Protein AF-A0A5C0SKV4-F1 (afdb_monomer_lite)

pLDDT: mean 90.92, std 9.61, range [52.03, 98.5]

Radius of gyration: 23.97 Å; chains: 1; bounding box: 51×33×73 Å

InterPro domains:
  IPR035069 Antitoxin HicB/UPF0150 [SSF143100] (53-107)

Foldseek 3Di:
DDPVVVVVVVVVVVVVVVVVVVVVVVVVVVVVDAFPFDWDWDAQDALNFHWPDIDIWTWGQDPVVCKIKIDDVQLRFIAMDNDPVRRSVRSSVVLVCLCVPQQVDDPVPDDPVSPSNNVSNVNTTDDDD

Sequence (129 aa):
MSESVQVIIHRIERIERELEELKLELIELKKIMPPTLETLELTGEFAGYKLKAPIHLTVEYNREEDTWCVENPELELYGCGETLTKALRDAEEVFKALIEEYVLEGEDNLDEDARKLREALLRHVEVSP

Organism: NCBI:txid2598455

Structure (mmCIF, N/CA/C/O backbone):
data_AF-A0A5C0SKV4-F1
#
_entry.id   AF-A0A5C0SKV4-F1
#
loop_
_atom_site.group_PDB
_atom_site.id
_atom_site.type_symbol
_atom_site.label_atom_id
_atom_site.label_alt_id
_atom_site.label_comp_id
_atom_site.label_asym_id
_atom_site.label_entity_id
_atom_site.label_seq_id
_atom_site.pdbx_PDB_ins_code
_atom_site.Cartn_x
_atom_site.Cartn_y
_atom_site.Cartn_z
_atom_site.occupancy
_atom_site.B_iso_or_equiv
_atom_site.auth_seq_id
_atom_site.auth_comp_id
_atom_site.auth_asym_id
_atom_site.auth_atom_id
_atom_site.pdbx_PDB_model_num
ATOM 1 N N . MET A 1 1 ? 37.023 -19.649 -41.999 1.00 61.91 1 MET A N 1
ATOM 2 C CA . MET A 1 1 ? 35.582 -19.459 -41.709 1.00 61.91 1 MET A CA 1
ATOM 3 C C . MET A 1 1 ? 34.879 -19.206 -43.030 1.00 61.91 1 MET A C 1
ATOM 5 O O . MET A 1 1 ? 35.486 -18.549 -43.864 1.00 61.91 1 MET A O 1
ATOM 9 N N . SER A 1 2 ? 33.683 -19.757 -43.261 1.00 81.12 2 SER A N 1
ATOM 10 C CA . SER A 1 2 ? 32.959 -19.507 -44.517 1.00 81.12 2 SER A CA 1
ATOM 11 C C . SER A 1 2 ? 32.394 -18.083 -44.549 1.00 81.12 2 SER A C 1
ATOM 13 O O . SER A 1 2 ? 32.068 -17.519 -43.503 1.00 81.12 2 SER A O 1
ATOM 15 N N . GLU A 1 3 ? 32.253 -17.512 -45.745 1.00 78.69 3 GLU A N 1
ATOM 16 C CA . GLU A 1 3 ? 31.640 -16.190 -45.953 1.00 78.69 3 GLU A CA 1
ATOM 17 C C . GLU A 1 3 ? 30.246 -16.099 -45.310 1.00 78.69 3 GLU A C 1
ATOM 19 O O . GLU A 1 3 ? 29.903 -15.094 -44.692 1.00 78.69 3 GLU A O 1
ATOM 24 N N . SER A 1 4 ? 29.469 -17.188 -45.338 1.00 81.62 4 SER A N 1
ATOM 25 C CA . SER A 1 4 ? 28.156 -17.262 -44.687 1.00 81.62 4 SER A CA 1
ATOM 26 C C . SER A 1 4 ? 28.224 -17.061 -43.169 1.00 81.62 4 SER A C 1
ATOM 28 O O . SER A 1 4 ? 27.343 -16.422 -42.600 1.00 81.62 4 SER A O 1
ATOM 30 N N . VAL A 1 5 ? 29.272 -17.565 -42.507 1.00 86.94 5 VAL A N 1
ATOM 31 C CA . VAL A 1 5 ? 29.468 -17.381 -41.059 1.00 86.94 5 VAL A CA 1
ATOM 32 C C . VAL A 1 5 ? 29.833 -15.930 -40.745 1.00 86.94 5 VAL A C 1
ATOM 34 O O . VAL A 1 5 ? 29.304 -15.368 -39.790 1.00 86.94 5 VAL A O 1
ATOM 37 N N . GLN A 1 6 ? 30.661 -15.287 -41.573 1.00 89.38 6 GLN A N 1
ATOM 38 C CA . GLN A 1 6 ? 30.997 -13.869 -41.393 1.00 89.38 6 GLN A CA 1
ATOM 39 C C . GLN A 1 6 ? 29.778 -12.957 -41.558 1.00 89.38 6 GLN A C 1
ATOM 41 O O . GLN A 1 6 ? 29.615 -12.020 -40.780 1.00 89.38 6 GLN A O 1
ATOM 46 N N . VAL A 1 7 ? 28.893 -13.241 -42.518 1.00 91.75 7 VAL A N 1
ATOM 47 C CA . VAL A 1 7 ? 27.647 -12.478 -42.702 1.00 91.75 7 VAL A CA 1
ATOM 48 C C . VAL A 1 7 ? 26.722 -12.612 -41.489 1.00 91.75 7 VAL A C 1
ATOM 50 O O . VAL A 1 7 ? 26.093 -11.634 -41.086 1.00 91.75 7 VAL A O 1
ATOM 53 N N . ILE A 1 8 ? 26.642 -13.801 -40.886 1.00 92.94 8 ILE A N 1
ATOM 54 C CA . ILE A 1 8 ? 25.837 -14.024 -39.677 1.00 92.94 8 ILE A CA 1
ATOM 55 C C . ILE A 1 8 ? 26.407 -13.233 -38.494 1.00 92.94 8 ILE A C 1
ATOM 57 O O . ILE A 1 8 ? 25.643 -12.552 -37.817 1.00 92.94 8 ILE A O 1
ATOM 61 N N . ILE A 1 9 ? 27.727 -13.261 -38.289 1.00 93.25 9 ILE A N 1
ATOM 62 C CA . ILE A 1 9 ? 28.391 -12.520 -37.203 1.00 93.25 9 ILE A CA 1
ATOM 63 C C . ILE A 1 9 ? 28.110 -11.017 -37.315 1.00 93.25 9 ILE A C 1
ATOM 65 O O . ILE A 1 9 ? 27.621 -10.423 -36.361 1.00 93.25 9 ILE A O 1
ATOM 69 N N . HIS A 1 10 ? 28.285 -10.420 -38.498 1.00 92.31 10 HIS A N 1
ATOM 70 C CA . HIS A 1 10 ? 28.001 -8.992 -38.693 1.00 92.31 10 HIS A CA 1
ATOM 71 C C . HIS A 1 10 ? 26.530 -8.634 -38.431 1.00 92.31 10 HIS A C 1
ATOM 73 O O . HIS A 1 10 ? 26.226 -7.536 -37.968 1.00 92.31 10 HIS A O 1
ATOM 79 N N . ARG A 1 11 ? 25.589 -9.544 -38.729 1.00 95.19 11 ARG A N 1
ATOM 80 C CA . ARG A 1 11 ? 24.167 -9.330 -38.415 1.00 95.19 11 ARG A CA 1
ATOM 81 C C . ARG A 1 11 ? 23.910 -9.377 -36.913 1.00 95.19 11 ARG A C 1
ATOM 83 O O . ARG A 1 11 ? 23.124 -8.563 -36.442 1.00 95.19 11 ARG A O 1
ATOM 90 N N . ILE A 1 12 ? 24.559 -10.286 -36.186 1.00 95.44 12 ILE A N 1
ATOM 91 C CA . ILE A 1 12 ? 24.456 -10.377 -34.723 1.00 95.44 12 ILE A CA 1
ATOM 92 C C . ILE A 1 12 ? 25.004 -9.100 -34.080 1.00 95.44 12 ILE A C 1
ATOM 94 O O . ILE A 1 12 ? 24.277 -8.449 -33.343 1.00 95.44 12 ILE A O 1
ATOM 98 N N . GLU A 1 13 ? 26.209 -8.668 -34.455 1.00 95.94 13 GLU A N 1
ATOM 99 C CA . GLU A 1 13 ? 26.830 -7.441 -33.924 1.00 95.94 13 GLU A CA 1
ATOM 100 C C . GLU A 1 13 ? 26.003 -6.177 -34.206 1.00 95.94 13 GLU A C 1
ATOM 102 O O . GLU A 1 13 ? 26.071 -5.186 -33.473 1.00 95.94 13 GLU A O 1
ATOM 107 N N . ARG A 1 14 ? 25.245 -6.170 -35.309 1.00 96.94 14 ARG A N 1
ATOM 108 C CA . ARG A 1 14 ? 24.312 -5.084 -35.614 1.00 96.94 14 ARG A CA 1
ATOM 109 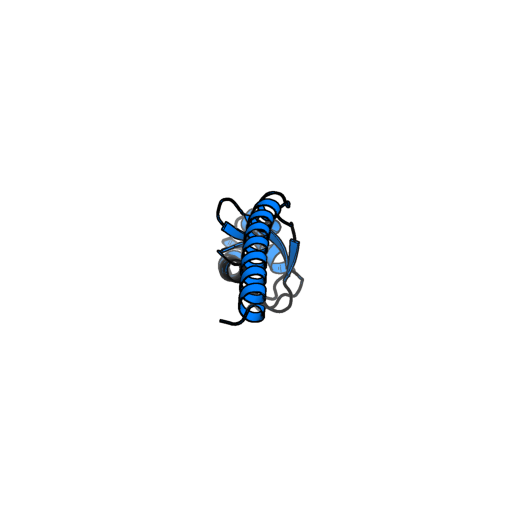C C . ARG A 1 14 ? 23.090 -5.128 -34.696 1.00 96.94 14 ARG A C 1
ATOM 111 O O . ARG A 1 14 ? 22.742 -4.100 -34.133 1.00 96.94 14 ARG A O 1
ATOM 118 N N . ILE A 1 15 ? 22.487 -6.305 -34.518 1.00 96.38 15 ILE A N 1
ATOM 119 C CA . ILE A 1 15 ? 21.332 -6.500 -33.627 1.00 96.38 15 ILE A CA 1
ATOM 120 C C . ILE A 1 15 ? 21.692 -6.146 -32.182 1.00 96.38 15 ILE A C 1
ATOM 122 O O . ILE A 1 15 ? 20.908 -5.495 -31.502 1.00 96.38 15 ILE A O 1
ATOM 126 N N . GLU A 1 16 ? 22.872 -6.544 -31.709 1.00 96.31 16 GLU A N 1
ATOM 127 C CA . GLU A 1 16 ? 23.330 -6.230 -30.351 1.00 96.31 16 GLU A CA 1
ATOM 128 C C . GLU A 1 16 ? 23.465 -4.720 -30.127 1.00 96.31 16 GLU A C 1
ATOM 130 O O . GLU A 1 16 ? 23.070 -4.221 -29.076 1.00 96.31 16 GLU A O 1
ATOM 135 N N . ARG A 1 17 ? 23.952 -3.981 -31.133 1.00 96.81 17 ARG A N 1
ATOM 136 C CA . ARG A 1 17 ? 24.006 -2.512 -31.096 1.00 96.81 17 ARG A CA 1
ATOM 137 C C . ARG A 1 17 ? 22.623 -1.877 -31.068 1.00 96.81 17 ARG A C 1
ATOM 139 O O . ARG A 1 17 ? 22.368 -1.049 -30.203 1.00 96.81 17 ARG A O 1
ATOM 146 N N . GLU A 1 18 ? 21.744 -2.290 -31.979 1.00 97.25 18 GLU A N 1
ATOM 147 C CA . GLU A 1 18 ? 20.359 -1.801 -32.040 1.00 97.25 18 GLU A CA 1
ATOM 148 C C . GLU A 1 18 ? 19.630 -2.066 -30.709 1.00 97.25 18 GLU A C 1
ATOM 150 O O . GLU A 1 18 ? 18.898 -1.215 -30.210 1.00 97.25 18 GLU A O 1
ATOM 155 N N . LEU A 1 19 ? 19.870 -3.224 -30.086 1.00 95.44 19 LEU A N 1
ATOM 156 C CA . LEU A 1 19 ? 19.294 -3.566 -28.788 1.00 95.44 19 LEU A CA 1
ATOM 157 C C . LEU A 1 19 ? 19.806 -2.652 -27.667 1.00 95.44 19 LEU A C 1
ATOM 159 O O . LEU A 1 19 ? 19.036 -2.292 -26.779 1.00 95.44 19 LEU A O 1
ATOM 163 N N . GLU A 1 20 ? 21.088 -2.297 -27.683 1.00 95.38 20 GLU A N 1
ATOM 164 C CA . GLU A 1 20 ? 21.669 -1.406 -26.679 1.00 95.38 20 GLU A CA 1
ATOM 165 C C . GLU A 1 20 ?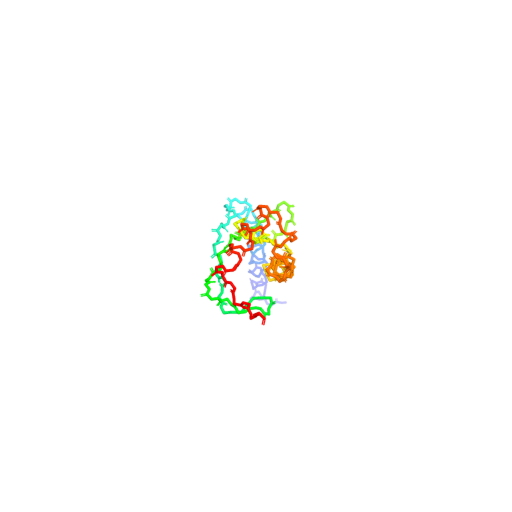 21.155 0.033 -26.823 1.00 95.38 20 GLU A C 1
ATOM 167 O O . GLU A 1 20 ? 20.792 0.656 -25.825 1.00 95.38 20 GLU A O 1
ATOM 172 N N . GLU A 1 21 ? 21.015 0.529 -28.054 1.00 96.19 21 GLU A N 1
ATOM 173 C CA . GLU A 1 21 ? 20.395 1.832 -28.334 1.00 96.19 21 GLU A CA 1
ATOM 174 C C . GLU A 1 21 ? 18.940 1.877 -27.842 1.00 96.19 21 GLU A C 1
ATOM 176 O O . GLU A 1 21 ? 18.564 2.788 -27.102 1.00 96.19 21 GLU A O 1
ATOM 181 N N . LEU A 1 22 ? 18.144 0.842 -28.137 1.00 93.31 22 LEU A N 1
ATOM 182 C CA . LEU A 1 22 ? 16.755 0.750 -27.676 1.00 93.31 22 LEU A CA 1
ATOM 183 C C . LEU A 1 22 ? 16.629 0.728 -26.145 1.00 93.31 22 LEU A C 1
ATOM 185 O O . LEU A 1 22 ? 15.670 1.275 -25.598 1.00 93.31 22 LEU A O 1
ATOM 189 N N . LYS A 1 23 ? 17.577 0.115 -25.424 1.00 90.19 23 LYS A N 1
ATOM 190 C CA . LYS A 1 23 ? 17.578 0.150 -23.951 1.00 90.19 23 LYS A CA 1
ATOM 191 C C . LYS A 1 23 ? 17.815 1.559 -23.420 1.00 90.19 23 LYS A C 1
ATOM 193 O O . LYS A 1 23 ? 17.158 1.946 -22.455 1.00 90.19 23 LYS A O 1
ATOM 198 N N . LEU A 1 24 ? 18.735 2.312 -24.024 1.00 90.94 24 LEU A N 1
ATOM 199 C CA . LEU A 1 24 ? 19.005 3.697 -23.634 1.00 90.94 24 LEU A CA 1
ATOM 200 C C . LEU A 1 24 ? 17.782 4.581 -23.893 1.00 90.94 24 LEU A C 1
ATOM 202 O O . LEU A 1 24 ? 17.367 5.322 -23.005 1.00 90.94 24 LEU A O 1
ATOM 206 N N . GLU A 1 25 ? 17.144 4.437 -25.055 1.00 90.12 25 GLU A N 1
ATOM 207 C CA . GLU A 1 25 ? 15.893 5.139 -25.363 1.00 90.12 25 GLU A CA 1
ATOM 208 C C . GLU A 1 25 ? 14.772 4.779 -24.382 1.00 90.12 25 GLU A C 1
ATOM 210 O O . GLU A 1 25 ? 14.042 5.660 -23.930 1.00 90.12 25 GLU A O 1
ATOM 215 N N . LEU A 1 26 ? 14.652 3.505 -23.993 1.00 83.81 26 LEU A N 1
ATOM 216 C CA . LEU A 1 26 ? 13.678 3.067 -22.994 1.00 83.81 26 LEU A CA 1
ATOM 217 C C . LEU A 1 26 ? 13.942 3.700 -21.621 1.00 83.81 26 LEU A C 1
ATOM 219 O O . LEU A 1 26 ? 12.990 4.064 -20.932 1.00 83.81 26 LEU A O 1
ATOM 223 N N . ILE A 1 27 ? 15.208 3.834 -21.214 1.00 82.06 27 ILE A N 1
ATOM 224 C CA . ILE A 1 27 ? 15.585 4.523 -19.972 1.00 82.06 27 ILE A CA 1
ATOM 225 C C . ILE A 1 27 ? 15.163 5.994 -20.037 1.00 82.06 27 ILE A C 1
ATOM 227 O O . ILE A 1 27 ? 14.564 6.489 -19.086 1.00 82.06 27 ILE A O 1
ATOM 231 N N . GLU A 1 28 ? 15.412 6.682 -21.152 1.00 84.62 28 GLU A N 1
ATOM 232 C CA . GLU A 1 28 ? 14.997 8.078 -21.327 1.00 84.62 28 GLU A CA 1
ATOM 233 C C . GLU A 1 28 ? 13.470 8.229 -21.367 1.00 84.62 28 GLU A C 1
ATOM 235 O O . GLU A 1 28 ? 12.913 9.075 -20.673 1.00 84.62 28 GLU A O 1
ATOM 240 N N . LEU A 1 29 ? 12.755 7.359 -22.082 1.00 77.62 29 LEU A N 1
ATOM 241 C CA . LEU A 1 29 ? 11.288 7.350 -22.103 1.00 77.62 29 LEU A CA 1
ATOM 242 C C . LEU A 1 29 ? 10.695 7.113 -20.714 1.00 77.62 29 LEU A C 1
ATOM 244 O O . LEU A 1 29 ? 9.754 7.804 -20.314 1.00 77.62 29 LEU A O 1
ATOM 248 N N . LYS A 1 30 ? 11.283 6.190 -19.946 1.00 69.69 30 LYS A N 1
ATOM 249 C CA . LYS A 1 30 ? 10.914 5.955 -18.549 1.00 69.69 30 LYS A CA 1
ATOM 250 C C . LYS A 1 30 ? 11.129 7.176 -17.667 1.00 69.69 30 LYS A C 1
ATOM 252 O O . LYS A 1 30 ? 10.479 7.225 -16.641 1.00 69.69 30 LYS A O 1
ATOM 257 N N . LYS A 1 31 ? 11.974 8.149 -18.026 1.00 69.88 31 LYS A N 1
ATOM 258 C CA . LYS A 1 31 ? 12.111 9.419 -17.287 1.00 69.88 31 LYS A CA 1
ATOM 259 C C . LYS A 1 31 ? 11.034 10.444 -17.644 1.00 69.88 31 LYS A C 1
ATOM 261 O O . LYS A 1 31 ? 10.776 11.335 -16.841 1.00 69.88 31 LYS A O 1
ATOM 266 N N . ILE A 1 32 ? 10.418 10.332 -18.821 1.00 72.56 32 ILE A N 1
ATOM 267 C CA . ILE A 1 32 ? 9.478 11.331 -19.357 1.00 72.56 32 ILE A CA 1
ATOM 268 C C . ILE A 1 32 ? 8.021 10.912 -19.144 1.00 72.56 32 ILE A C 1
ATOM 270 O O . ILE A 1 32 ? 7.151 11.772 -19.014 1.00 72.56 32 ILE A O 1
ATOM 274 N N . MET A 1 33 ? 7.729 9.607 -19.083 1.00 62.41 33 MET A N 1
ATOM 275 C CA . MET A 1 33 ? 6.396 9.151 -18.674 1.00 62.41 33 MET A CA 1
ATOM 276 C C . MET A 1 33 ? 6.063 9.770 -17.312 1.00 62.41 33 MET A C 1
ATOM 278 O O . MET A 1 33 ? 6.930 9.767 -16.451 1.00 62.41 33 MET A O 1
ATOM 282 N N . PRO A 1 34 ? 4.871 10.306 -17.051 1.00 62.59 34 PRO A N 1
ATOM 283 C CA . PRO A 1 34 ? 4.496 10.626 -15.676 1.00 62.59 34 PRO A CA 1
ATOM 284 C C . PRO A 1 34 ? 4.554 9.341 -14.826 1.00 62.59 34 PRO A C 1
ATOM 286 O O . PRO A 1 34 ? 4.387 8.252 -15.392 1.00 62.59 34 PRO A O 1
ATOM 289 N N . PRO A 1 35 ? 4.828 9.411 -13.509 1.00 63.03 35 PRO A N 1
ATOM 290 C CA . PRO A 1 35 ? 4.525 8.281 -12.641 1.00 63.03 35 PRO A CA 1
ATOM 291 C C . PRO A 1 35 ? 3.056 7.936 -12.885 1.00 63.03 35 PRO A C 1
ATOM 293 O O . PRO A 1 35 ? 2.178 8.796 -12.786 1.00 63.03 35 PRO A O 1
ATOM 296 N N . THR A 1 36 ? 2.794 6.719 -13.353 1.00 60.34 36 THR A N 1
ATOM 297 C CA . THR A 1 36 ? 1.425 6.250 -13.513 1.00 60.34 36 THR A CA 1
ATOM 298 C C . THR A 1 36 ? 0.861 6.147 -12.107 1.00 60.34 36 THR A C 1
ATOM 300 O O . THR A 1 36 ? 1.217 5.237 -11.367 1.00 60.34 36 THR A O 1
ATOM 303 N N . LEU A 1 37 ? 0.042 7.130 -11.730 1.00 64.56 37 LEU A N 1
ATOM 304 C CA . LEU A 1 37 ? -0.818 7.050 -10.560 1.00 64.56 37 LEU A CA 1
ATOM 305 C C . LEU A 1 37 ? -1.811 5.928 -10.834 1.00 64.56 37 LEU A C 1
ATOM 307 O O . LEU A 1 37 ? -2.804 6.107 -11.542 1.00 64.56 37 LEU A O 1
ATOM 311 N N . GLU A 1 38 ? -1.474 4.746 -10.343 1.00 82.12 38 GLU A N 1
ATOM 312 C CA . GLU A 1 38 ? -2.347 3.587 -10.381 1.00 82.12 38 GLU A CA 1
ATOM 313 C C . GLU A 1 38 ? -3.030 3.460 -9.029 1.00 82.12 38 GLU A C 1
ATOM 315 O O . GLU A 1 38 ? -2.424 3.654 -7.979 1.00 82.12 38 GLU A O 1
ATOM 320 N N . THR A 1 39 ? -4.319 3.150 -9.048 1.00 89.31 39 THR A N 1
ATOM 321 C CA . THR A 1 39 ? -5.050 2.798 -7.836 1.00 89.31 39 THR A CA 1
ATOM 322 C C . THR A 1 39 ? -5.031 1.286 -7.680 1.00 89.31 39 THR A C 1
ATOM 324 O O . THR A 1 39 ? -5.489 0.571 -8.574 1.00 89.31 39 THR A O 1
ATOM 327 N N . LEU A 1 40 ? -4.538 0.802 -6.545 1.00 94.12 40 LEU A N 1
ATOM 328 C CA . LEU A 1 40 ? -4.595 -0.601 -6.159 1.00 94.12 40 LEU A CA 1
ATOM 329 C C . LEU A 1 40 ? -5.729 -0.806 -5.153 1.00 94.12 40 LEU A C 1
ATOM 331 O O . LEU A 1 40 ? -5.809 -0.107 -4.149 1.00 94.12 40 LEU A O 1
ATOM 335 N N . GLU A 1 41 ? -6.593 -1.781 -5.408 1.00 96.62 41 GLU A N 1
ATOM 336 C CA . GLU A 1 41 ? -7.679 -2.144 -4.499 1.00 96.62 41 GLU A CA 1
ATOM 337 C C . GLU A 1 41 ? -7.282 -3.372 -3.665 1.00 96.62 41 GLU A C 1
ATOM 339 O O . GLU A 1 41 ? -7.037 -4.452 -4.207 1.00 96.62 41 GLU A O 1
ATOM 344 N N . LEU A 1 42 ? -7.228 -3.215 -2.341 1.00 96.69 42 LEU A N 1
ATOM 345 C CA . LEU A 1 42 ? -7.025 -4.310 -1.396 1.00 96.69 42 LEU A CA 1
ATOM 346 C C . LEU A 1 42 ? -8.373 -4.896 -0.973 1.00 96.69 42 LEU A C 1
ATOM 348 O O . LEU A 1 42 ? -9.251 -4.179 -0.490 1.00 96.69 42 LEU A O 1
ATOM 352 N N . THR A 1 43 ? -8.521 -6.214 -1.110 1.00 97.19 43 THR A N 1
ATOM 353 C CA . THR A 1 43 ? -9.722 -6.966 -0.721 1.00 97.19 43 THR A CA 1
ATOM 354 C C . THR A 1 43 ? -9.349 -8.290 -0.054 1.00 97.19 43 THR A C 1
ATOM 356 O O . THR A 1 43 ? -8.221 -8.765 -0.171 1.00 97.19 43 THR A O 1
ATOM 359 N N . GLY A 1 44 ? -10.304 -8.912 0.641 1.00 96.00 44 GLY A N 1
ATOM 360 C CA . GLY A 1 44 ? -10.096 -10.208 1.286 1.00 96.00 44 GLY A CA 1
ATOM 361 C C . GLY A 1 44 ? -9.409 -10.075 2.640 1.00 96.00 44 GLY A C 1
ATOM 362 O O . GLY A 1 44 ? -10.077 -9.794 3.631 1.00 96.00 44 GLY A O 1
ATOM 363 N N . GLU A 1 45 ? -8.101 -10.302 2.687 1.00 96.19 45 GLU A N 1
ATOM 364 C CA . GLU A 1 45 ? -7.300 -10.271 3.914 1.00 96.19 45 GLU A CA 1
ATOM 365 C C . GLU A 1 45 ? -6.060 -9.401 3.705 1.00 96.19 45 GLU A C 1
ATOM 367 O O . GLU A 1 45 ? -5.416 -9.479 2.659 1.00 96.19 45 GLU A O 1
ATOM 372 N N . PHE A 1 46 ? -5.734 -8.575 4.698 1.00 96.56 46 PHE A N 1
ATOM 373 C CA . PHE A 1 46 ? -4.558 -7.711 4.686 1.00 96.56 46 PHE A CA 1
ATOM 374 C C . PHE A 1 46 ? -3.968 -7.614 6.094 1.00 96.56 46 PHE A C 1
ATOM 376 O O . PHE A 1 46 ? -4.702 -7.417 7.062 1.00 96.56 46 PHE A O 1
ATOM 383 N N . ALA A 1 47 ? -2.652 -7.813 6.213 1.00 95.12 47 ALA A N 1
ATOM 384 C CA . ALA A 1 47 ? -1.929 -7.871 7.489 1.00 95.12 47 ALA A CA 1
ATOM 385 C C . ALA A 1 47 ? -2.539 -8.829 8.544 1.00 95.12 47 ALA A C 1
ATOM 387 O O . ALA A 1 47 ? -2.480 -8.572 9.745 1.00 95.12 47 ALA A O 1
ATOM 388 N N . GLY A 1 48 ? -3.150 -9.935 8.105 1.00 94.62 48 GLY A N 1
ATOM 389 C CA . GLY A 1 48 ? -3.815 -10.902 8.990 1.00 94.62 48 GLY A CA 1
ATOM 390 C C . GLY A 1 48 ? -5.235 -10.516 9.421 1.00 94.62 48 GLY A C 1
ATOM 391 O O . GLY A 1 48 ? -5.857 -11.240 10.198 1.00 94.62 48 GLY A O 1
ATOM 392 N N . TYR A 1 49 ? -5.767 -9.395 8.924 1.00 95.38 49 TYR A N 1
ATOM 393 C CA . TYR A 1 49 ? -7.122 -8.940 9.212 1.00 95.38 49 TYR A CA 1
ATOM 394 C C . TYR A 1 49 ? -8.029 -9.082 7.996 1.00 95.38 49 TYR A C 1
ATOM 396 O O . TYR A 1 49 ? -7.666 -8.757 6.864 1.00 95.38 49 TYR A O 1
ATOM 404 N N . LYS A 1 50 ? -9.263 -9.522 8.240 1.00 96.69 50 LYS A N 1
ATOM 405 C CA . LYS A 1 50 ? -10.281 -9.627 7.199 1.00 96.69 50 LYS A CA 1
ATOM 406 C C . LYS A 1 50 ? -10.846 -8.247 6.867 1.00 96.69 50 LYS A C 1
ATOM 408 O O . LYS A 1 50 ? -11.344 -7.535 7.741 1.00 96.69 50 LYS A O 1
ATOM 413 N N . LEU A 1 51 ? -10.819 -7.900 5.585 1.00 96.81 51 LEU A N 1
ATOM 414 C CA . LEU A 1 51 ? -11.399 -6.675 5.056 1.00 96.81 51 LEU A CA 1
ATOM 415 C C . LEU A 1 51 ? -12.875 -6.905 4.710 1.00 96.81 51 LEU A C 1
ATOM 417 O O . LEU A 1 51 ? -13.218 -7.794 3.928 1.00 96.81 51 LEU A O 1
ATOM 421 N N . LYS A 1 52 ? -13.763 -6.088 5.279 1.00 96.81 52 LYS A N 1
ATOM 422 C CA . LYS A 1 52 ? -15.203 -6.073 4.961 1.00 96.81 52 LYS A CA 1
ATOM 423 C C . LYS A 1 52 ? -15.575 -5.033 3.903 1.00 96.81 52 LYS A C 1
ATOM 425 O O . LYS A 1 52 ? -16.663 -5.114 3.339 1.00 96.81 52 LYS A O 1
ATOM 430 N N . ALA A 1 53 ? -14.683 -4.081 3.633 1.00 96.88 53 ALA A N 1
ATOM 431 C CA . ALA A 1 53 ? -14.784 -3.147 2.519 1.00 96.88 53 ALA A CA 1
ATOM 432 C C . ALA A 1 53 ? -13.398 -2.936 1.885 1.00 96.88 53 ALA A C 1
ATOM 434 O O . ALA A 1 53 ? -12.402 -2.975 2.612 1.00 96.88 53 ALA A O 1
ATOM 435 N N . PRO A 1 54 ? -13.314 -2.699 0.563 1.00 97.44 54 PRO A N 1
ATOM 436 C CA . PRO A 1 54 ? -12.033 -2.503 -0.105 1.00 97.44 54 PRO A CA 1
ATOM 437 C C . PRO A 1 54 ? -11.272 -1.284 0.420 1.00 97.44 54 PRO A C 1
ATOM 439 O O . PRO A 1 54 ? -11.885 -0.255 0.712 1.00 97.44 54 PRO A O 1
ATOM 442 N N . ILE A 1 55 ? -9.945 -1.383 0.504 1.00 97.75 55 ILE A N 1
ATOM 443 C CA . ILE A 1 55 ? -9.054 -0.241 0.759 1.00 97.75 55 ILE A CA 1
ATOM 444 C C . ILE A 1 55 ? -8.397 0.135 -0.565 1.00 97.75 55 ILE A C 1
ATOM 446 O O . ILE A 1 55 ? -7.772 -0.705 -1.207 1.00 97.75 55 ILE A O 1
ATOM 450 N N . HIS A 1 56 ? -8.534 1.391 -0.976 1.00 96.69 56 HIS A N 1
ATOM 451 C CA . HIS A 1 56 ? -7.901 1.894 -2.191 1.00 96.69 56 HIS A CA 1
ATOM 452 C C . HIS A 1 56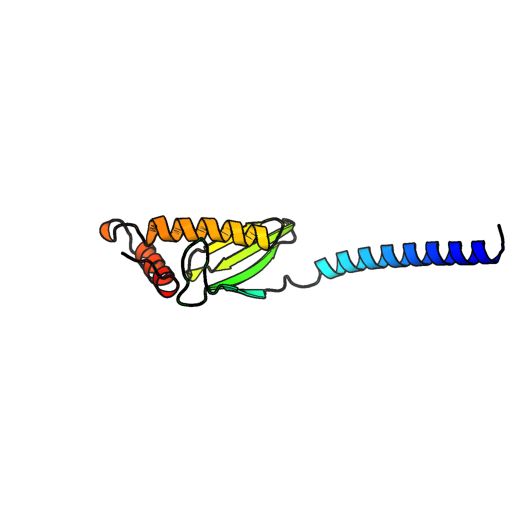 ? -6.573 2.546 -1.825 1.00 96.69 56 HIS A C 1
ATOM 454 O O . HIS A 1 56 ? -6.548 3.436 -0.976 1.00 96.69 56 HIS A O 1
ATOM 460 N N . LEU A 1 57 ? -5.495 2.096 -2.456 1.00 97.25 57 LEU A N 1
ATOM 461 C CA . LEU A 1 57 ? -4.162 2.660 -2.329 1.00 97.25 57 LEU A CA 1
ATOM 462 C C . LEU A 1 57 ? -3.803 3.406 -3.608 1.00 97.25 57 LEU A C 1
ATOM 464 O O . LEU A 1 57 ? -3.963 2.873 -4.707 1.00 97.25 57 LEU A O 1
ATOM 468 N N . THR A 1 58 ? -3.270 4.607 -3.463 1.00 95.75 58 THR A N 1
ATOM 469 C CA . THR A 1 58 ? -2.523 5.268 -4.528 1.00 95.75 58 THR A CA 1
ATOM 470 C C . THR A 1 58 ? -1.157 4.606 -4.629 1.00 95.75 58 THR A C 1
ATOM 472 O O . THR A 1 58 ? -0.495 4.426 -3.613 1.00 95.75 58 THR A O 1
ATOM 475 N N . VAL A 1 59 ? -0.737 4.235 -5.835 1.00 94.69 59 VAL A N 1
ATOM 476 C CA . VAL A 1 59 ? 0.589 3.686 -6.119 1.00 94.69 59 VAL A CA 1
ATOM 477 C C . VAL A 1 59 ? 1.390 4.727 -6.884 1.00 94.69 59 VAL A C 1
ATOM 479 O O . VAL A 1 59 ? 0.962 5.209 -7.935 1.00 94.69 59 VAL A O 1
ATOM 482 N N . GLU A 1 60 ? 2.576 5.033 -6.378 1.00 92.12 60 GLU A N 1
ATOM 483 C CA . GLU A 1 60 ? 3.518 5.940 -7.013 1.00 92.12 60 GLU A CA 1
ATOM 484 C C . GLU A 1 60 ? 4.907 5.302 -7.070 1.00 92.12 60 GLU A C 1
ATOM 486 O O . GLU A 1 60 ? 5.336 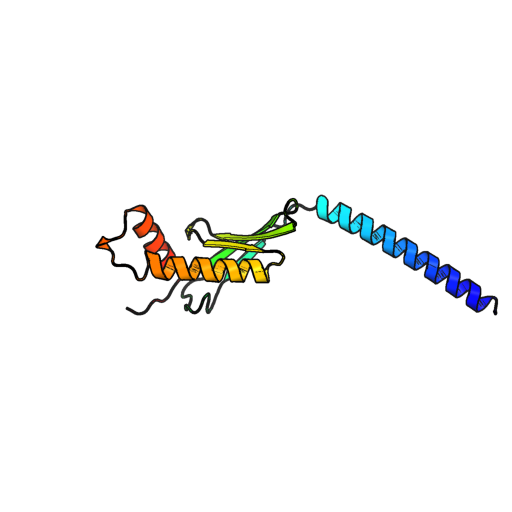4.591 -6.162 1.00 92.12 60 GLU A O 1
ATOM 491 N N . TYR A 1 61 ? 5.630 5.559 -8.157 1.00 90.19 61 TYR A N 1
ATOM 492 C CA . TYR A 1 61 ? 7.047 5.234 -8.251 1.00 90.19 61 TYR A CA 1
ATOM 493 C C . TYR A 1 61 ? 7.864 6.525 -8.223 1.00 90.19 61 TYR A C 1
ATOM 495 O O . TYR A 1 61 ? 7.867 7.293 -9.192 1.00 90.19 61 TYR A O 1
ATOM 503 N N . ASN A 1 62 ? 8.567 6.744 -7.111 1.00 87.00 62 ASN A N 1
ATOM 504 C CA . ASN A 1 62 ? 9.507 7.838 -6.939 1.00 87.00 62 ASN A CA 1
ATOM 505 C C . ASN A 1 62 ? 10.814 7.499 -7.668 1.00 87.00 62 ASN A C 1
ATOM 507 O O . ASN A 1 62 ? 11.565 6.607 -7.274 1.00 87.00 62 ASN A O 1
ATOM 511 N N . ARG A 1 63 ? 11.095 8.238 -8.743 1.00 83.94 63 ARG A N 1
ATOM 512 C CA . ARG A 1 63 ? 12.287 8.037 -9.580 1.00 83.94 63 ARG A CA 1
ATOM 513 C C . ARG A 1 63 ? 13.568 8.587 -8.985 1.00 83.94 63 ARG A C 1
ATOM 515 O O . ARG A 1 63 ? 14.636 8.122 -9.367 1.00 83.94 63 ARG A O 1
ATOM 522 N N . GLU A 1 64 ? 13.470 9.599 -8.131 1.00 86.81 64 GLU A N 1
ATOM 523 C CA . GLU A 1 64 ? 14.644 10.192 -7.490 1.00 86.81 64 GLU A CA 1
ATOM 524 C C . GLU A 1 64 ? 15.240 9.215 -6.474 1.00 86.81 64 GLU A C 1
ATOM 526 O O . GLU A 1 64 ? 16.460 9.097 -6.372 1.00 86.81 64 GLU A O 1
ATOM 531 N N . GLU A 1 65 ? 14.373 8.460 -5.799 1.00 88.00 65 GLU A N 1
ATOM 532 C CA . GLU A 1 65 ? 14.747 7.484 -4.774 1.00 88.00 65 GLU A CA 1
ATOM 533 C C . GLU A 1 65 ? 14.686 6.024 -5.253 1.00 88.00 65 GLU A C 1
ATOM 535 O O . GLU A 1 65 ? 14.912 5.115 -4.459 1.00 88.00 65 GLU A O 1
ATOM 540 N N . ASP A 1 66 ? 14.375 5.783 -6.533 1.00 88.62 66 ASP A N 1
ATOM 541 C CA . ASP A 1 66 ? 14.193 4.441 -7.120 1.00 88.62 66 ASP A CA 1
ATOM 542 C C . ASP A 1 66 ? 13.289 3.529 -6.260 1.00 88.62 66 ASP A C 1
ATOM 544 O O . ASP A 1 66 ? 13.597 2.370 -5.976 1.00 88.62 66 ASP A O 1
ATOM 548 N N . THR A 1 67 ? 12.169 4.084 -5.789 1.00 94.56 67 THR A N 1
ATOM 549 C CA . THR A 1 67 ? 11.334 3.472 -4.748 1.00 94.56 67 THR A CA 1
ATOM 550 C C . THR A 1 67 ? 9.858 3.497 -5.137 1.00 94.56 67 THR A C 1
ATOM 552 O O . THR A 1 67 ? 9.339 4.492 -5.636 1.00 94.56 67 THR A O 1
ATOM 555 N N . TRP A 1 68 ? 9.162 2.384 -4.908 1.00 95.19 68 TRP A N 1
ATOM 556 C CA . TRP A 1 68 ? 7.705 2.301 -4.984 1.00 95.19 68 TRP A CA 1
ATOM 557 C C . TRP A 1 68 ? 7.106 2.700 -3.649 1.00 95.19 68 TRP A C 1
ATOM 559 O O . TRP A 1 68 ? 7.562 2.207 -2.623 1.00 95.19 68 TRP A O 1
ATOM 569 N N . CYS A 1 69 ? 6.061 3.513 -3.672 1.00 95.50 69 CYS A N 1
ATOM 570 C CA . CYS A 1 69 ? 5.281 3.866 -2.500 1.00 95.50 69 CYS A CA 1
ATOM 571 C C . CYS A 1 69 ? 3.799 3.605 -2.758 1.00 95.50 69 CYS A C 1
ATOM 573 O O . CYS A 1 69 ? 3.302 3.757 -3.878 1.00 95.50 69 CYS A O 1
ATOM 575 N N . VAL A 1 70 ? 3.107 3.173 -1.710 1.00 97.06 70 VAL A N 1
ATOM 576 C CA . VAL A 1 70 ? 1.658 3.006 -1.689 1.00 97.06 70 VAL A CA 1
ATOM 577 C C . VAL A 1 70 ? 1.081 3.793 -0.525 1.00 97.06 70 VAL A C 1
ATOM 579 O O . VAL A 1 70 ? 1.672 3.799 0.553 1.00 97.06 70 VAL A O 1
ATOM 582 N N . GLU A 1 71 ? -0.061 4.445 -0.722 1.00 97.19 71 GLU A N 1
ATOM 583 C CA . GLU A 1 71 ? -0.669 5.257 0.333 1.00 97.19 71 GLU A CA 1
ATOM 584 C C . GLU A 1 71 ? -2.199 5.289 0.294 1.00 97.19 71 GLU A C 1
ATOM 586 O O . GLU A 1 71 ? -2.830 5.263 -0.762 1.00 97.19 71 GLU A O 1
ATOM 591 N N . ASN A 1 72 ? -2.797 5.406 1.475 1.00 97.62 72 ASN A N 1
ATOM 592 C CA . ASN A 1 72 ? -4.155 5.874 1.692 1.00 97.62 72 ASN A CA 1
ATOM 593 C C . ASN A 1 72 ? -4.127 6.902 2.836 1.00 97.62 72 ASN A C 1
ATOM 595 O O . ASN A 1 72 ? -4.134 6.515 4.008 1.00 97.62 72 ASN A O 1
ATOM 599 N N . PRO A 1 73 ? -4.115 8.207 2.505 1.00 95.62 73 PRO A N 1
ATOM 600 C CA . PRO A 1 73 ? -4.042 9.268 3.505 1.00 95.62 73 PRO A CA 1
ATOM 601 C C . PRO A 1 73 ? -5.226 9.311 4.481 1.00 95.62 73 PRO A C 1
ATOM 603 O O . PRO A 1 73 ? -5.056 9.762 5.606 1.00 95.62 73 PRO A O 1
ATOM 606 N N . GLU A 1 74 ? -6.419 8.846 4.086 1.00 95.56 74 GLU A N 1
ATOM 607 C CA . GLU A 1 74 ? -7.596 8.803 4.976 1.00 95.56 74 GLU A CA 1
ATOM 608 C C . GLU A 1 74 ? -7.405 7.805 6.124 1.00 95.56 74 GLU A C 1
ATOM 610 O O . GLU A 1 74 ? -7.926 8.008 7.219 1.00 95.56 74 GLU A O 1
ATOM 615 N N . LEU A 1 75 ? -6.663 6.728 5.868 1.00 97.44 75 LEU A N 1
ATOM 616 C CA . LEU A 1 75 ? -6.387 5.673 6.837 1.00 97.44 75 LEU A CA 1
ATOM 617 C C . LEU A 1 75 ? -5.007 5.807 7.486 1.00 97.44 75 LEU A C 1
ATOM 619 O O . LEU A 1 75 ? -4.604 4.881 8.179 1.00 97.44 75 LEU A O 1
ATOM 623 N N . GLU A 1 76 ? -4.270 6.892 7.218 1.00 97.38 76 GLU A N 1
ATOM 624 C CA . GLU A 1 76 ? -2.855 7.052 7.603 1.00 97.38 76 GLU A CA 1
ATOM 625 C C . GLU A 1 76 ? -1.977 5.846 7.216 1.00 97.38 76 GLU A C 1
ATOM 627 O O . GLU A 1 76 ? -0.966 5.538 7.845 1.00 97.38 76 GLU A O 1
ATOM 632 N N . LEU A 1 77 ? -2.364 5.149 6.146 1.00 98.12 77 LEU A N 1
ATOM 633 C CA . LEU A 1 77 ? -1.719 3.930 5.686 1.00 98.12 77 LEU A CA 1
ATOM 634 C C . LEU A 1 77 ? -0.706 4.276 4.603 1.00 98.12 77 LEU A C 1
ATOM 636 O O . LEU A 1 77 ? -1.070 4.845 3.575 1.00 98.12 77 LEU A O 1
ATOM 640 N N . TYR A 1 78 ? 0.547 3.894 4.803 1.00 97.69 78 TYR A N 1
ATOM 641 C CA . TYR A 1 78 ? 1.622 4.125 3.847 1.00 97.69 78 TYR A CA 1
ATOM 642 C C . TYR A 1 78 ? 2.613 2.967 3.862 1.00 97.69 78 TYR A C 1
ATOM 644 O O . TYR A 1 78 ? 2.734 2.258 4.858 1.00 97.69 78 TYR A O 1
ATOM 652 N N . GLY A 1 79 ? 3.336 2.787 2.763 1.00 98.00 79 GLY A N 1
ATOM 653 C CA . GLY A 1 79 ? 4.479 1.887 2.723 1.00 98.00 79 GLY A CA 1
ATOM 654 C C . GLY A 1 79 ? 5.345 2.124 1.499 1.00 98.00 79 GLY A C 1
ATOM 655 O O . GLY A 1 79 ? 4.825 2.439 0.427 1.00 98.00 79 GLY A O 1
ATOM 656 N N . CYS A 1 80 ? 6.660 1.962 1.639 1.00 97.25 80 CYS A N 1
ATOM 657 C CA . CYS A 1 80 ? 7.609 2.169 0.548 1.00 97.25 80 CYS A CA 1
ATOM 658 C C . CYS A 1 80 ? 8.632 1.028 0.430 1.00 97.25 80 CYS A C 1
ATOM 660 O O . CYS A 1 80 ? 8.966 0.331 1.385 1.00 97.25 80 CYS A O 1
ATOM 662 N N . GLY A 1 81 ? 9.164 0.816 -0.773 1.00 97.25 81 GLY A N 1
ATOM 663 C CA . GLY A 1 81 ? 10.270 -0.111 -0.985 1.00 97.25 81 GLY A CA 1
ATOM 664 C C . GLY A 1 81 ? 10.728 -0.224 -2.434 1.00 97.25 81 GLY A C 1
ATOM 665 O O . GLY A 1 81 ? 10.041 0.177 -3.365 1.00 97.25 81 GLY A O 1
ATOM 666 N N . GLU A 1 82 ? 11.880 -0.863 -2.639 1.00 94.31 82 GLU A N 1
ATOM 667 C CA . GLU A 1 82 ? 12.509 -1.061 -3.965 1.00 94.31 82 GLU A CA 1
ATOM 668 C C . GLU A 1 82 ? 11.604 -1.784 -4.989 1.00 94.31 82 GLU A C 1
ATOM 670 O O . GLU A 1 82 ? 11.869 -1.805 -6.186 1.00 94.31 82 GLU A O 1
ATOM 675 N N . THR A 1 83 ? 10.538 -2.439 -4.524 1.00 94.31 83 THR A N 1
ATOM 676 C CA . THR A 1 83 ? 9.539 -3.102 -5.369 1.00 94.31 83 THR A CA 1
ATOM 677 C C . THR A 1 83 ? 8.153 -2.856 -4.790 1.00 94.31 83 THR A C 1
ATOM 679 O O . THR A 1 83 ? 8.021 -2.749 -3.570 1.00 94.31 83 THR A O 1
ATOM 682 N N . LEU A 1 84 ? 7.115 -2.891 -5.628 1.00 94.69 84 LEU A N 1
ATOM 683 C CA . LEU A 1 84 ? 5.725 -2.790 -5.172 1.00 94.69 84 LEU A CA 1
ATOM 684 C C . LEU A 1 84 ? 5.383 -3.824 -4.083 1.00 94.69 84 LEU A C 1
ATOM 686 O O . LEU A 1 84 ? 4.722 -3.501 -3.106 1.00 94.69 84 LEU A O 1
ATOM 690 N N . THR A 1 85 ? 5.889 -5.058 -4.188 1.00 96.69 85 THR A N 1
ATOM 691 C CA . THR A 1 85 ? 5.699 -6.082 -3.144 1.00 96.69 85 THR A CA 1
ATOM 692 C C . THR A 1 85 ? 6.322 -5.683 -1.806 1.00 96.69 85 THR A C 1
ATOM 694 O O . THR A 1 85 ? 5.748 -5.976 -0.762 1.00 96.69 85 THR A O 1
ATOM 697 N N . LYS A 1 86 ? 7.498 -5.041 -1.813 1.00 97.94 86 LYS A N 1
ATOM 698 C CA . LYS A 1 86 ? 8.124 -4.545 -0.578 1.00 97.94 86 LYS A CA 1
ATOM 699 C C . LYS A 1 86 ? 7.331 -3.374 0.007 1.00 97.94 86 LYS A C 1
ATOM 701 O O . LYS A 1 86 ? 7.090 -3.394 1.204 1.00 97.94 86 LYS A O 1
ATOM 706 N N . ALA A 1 87 ? 6.869 -2.443 -0.830 1.00 98.00 87 ALA A N 1
ATOM 707 C CA . ALA A 1 87 ? 6.008 -1.337 -0.404 1.00 98.00 87 ALA A CA 1
ATOM 708 C C . ALA A 1 87 ? 4.700 -1.833 0.238 1.00 98.00 87 ALA A C 1
ATOM 710 O O . ALA A 1 87 ? 4.289 -1.331 1.275 1.00 98.00 87 ALA A O 1
ATOM 711 N N . LEU A 1 88 ? 4.086 -2.880 -0.326 1.00 98.06 88 LEU A N 1
ATOM 712 C CA . LEU A 1 88 ? 2.888 -3.497 0.250 1.00 98.06 88 LEU A CA 1
ATOM 713 C C . LEU A 1 88 ? 3.148 -4.179 1.593 1.00 98.06 88 LEU A C 1
ATOM 715 O O . LEU A 1 88 ? 2.315 -4.071 2.481 1.00 98.06 88 LEU A O 1
ATOM 719 N N . ARG A 1 89 ? 4.292 -4.850 1.765 1.00 98.31 89 ARG A N 1
ATOM 720 C CA . ARG A 1 89 ? 4.672 -5.438 3.062 1.00 98.31 89 ARG A CA 1
ATOM 721 C C . ARG A 1 89 ? 4.920 -4.376 4.125 1.00 98.31 89 ARG A C 1
ATOM 723 O O . ARG A 1 89 ? 4.553 -4.575 5.271 1.00 98.31 89 ARG A O 1
ATOM 730 N N . ASP A 1 90 ? 5.538 -3.265 3.743 1.00 98.50 90 ASP A N 1
ATOM 731 C CA . ASP A 1 90 ? 5.727 -2.124 4.638 1.00 98.50 90 ASP A CA 1
ATOM 732 C C . ASP A 1 90 ? 4.366 -1.550 5.073 1.00 98.50 90 ASP A C 1
ATOM 734 O O . ASP A 1 90 ? 4.099 -1.399 6.263 1.00 98.50 90 ASP A O 1
ATOM 738 N N . ALA A 1 91 ? 3.440 -1.389 4.121 1.00 98.38 91 ALA A N 1
ATOM 739 C CA . ALA A 1 91 ? 2.064 -0.995 4.410 1.00 98.38 91 ALA A CA 1
ATOM 740 C C . ALA A 1 91 ? 1.307 -2.020 5.278 1.00 98.38 91 ALA A C 1
ATOM 742 O O . ALA A 1 91 ? 0.488 -1.621 6.098 1.00 98.38 91 ALA A O 1
ATOM 743 N N . GLU A 1 92 ? 1.562 -3.327 5.146 1.00 98.25 92 GLU A N 1
ATOM 744 C CA . GLU A 1 92 ? 0.981 -4.344 6.039 1.00 98.25 92 GLU A CA 1
ATOM 745 C C . GLU A 1 92 ? 1.406 -4.129 7.498 1.00 98.25 92 GLU A C 1
ATOM 747 O O . GLU A 1 92 ? 0.562 -4.191 8.392 1.00 98.25 92 GLU A O 1
ATOM 752 N N . GLU A 1 93 ? 2.688 -3.846 7.747 1.00 98.31 93 GLU A N 1
ATOM 753 C CA . GLU A 1 93 ? 3.194 -3.583 9.101 1.00 98.31 93 GLU A CA 1
ATOM 754 C C . GLU A 1 93 ? 2.602 -2.290 9.679 1.00 98.31 93 GLU A C 1
ATOM 756 O O . GLU A 1 93 ? 2.153 -2.282 10.827 1.00 98.31 93 GLU A O 1
ATOM 761 N N . VAL A 1 94 ? 2.512 -1.226 8.869 1.00 98.25 94 VAL A N 1
ATOM 762 C CA . VAL A 1 94 ? 1.840 0.025 9.262 1.00 98.25 94 VAL A CA 1
ATOM 763 C C . VAL A 1 94 ? 0.366 -0.229 9.570 1.00 98.25 94 VAL A C 1
ATOM 765 O O . VAL A 1 94 ? -0.120 0.168 10.625 1.00 98.25 94 VAL A O 1
ATOM 768 N N . PHE A 1 95 ? -0.351 -0.947 8.704 1.00 98.00 95 PHE A N 1
ATOM 769 C CA . PHE A 1 95 ? -1.759 -1.268 8.924 1.00 98.00 95 PHE A CA 1
ATOM 770 C C . PHE A 1 95 ? -1.965 -2.059 10.212 1.00 98.00 95 PHE A C 1
ATOM 772 O O . PHE A 1 95 ? -2.871 -1.759 10.984 1.00 98.00 95 PHE A O 1
ATOM 779 N N . LYS A 1 96 ? -1.106 -3.043 10.482 1.00 97.00 96 LYS A N 1
ATOM 780 C CA . LYS A 1 96 ? -1.164 -3.815 11.719 1.00 97.00 96 LYS A CA 1
ATOM 781 C C . LYS A 1 96 ? -0.974 -2.930 12.952 1.00 97.00 96 LYS A C 1
ATOM 783 O O . LYS A 1 96 ? -1.772 -3.049 13.880 1.00 97.00 96 LYS A O 1
ATOM 788 N N . ALA A 1 97 ? 0.019 -2.040 12.939 1.00 96.62 97 ALA A N 1
ATOM 789 C CA . ALA A 1 97 ? 0.243 -1.085 14.023 1.00 96.62 97 ALA A CA 1
ATOM 790 C C . ALA A 1 97 ? -0.979 -0.177 14.230 1.00 96.62 97 ALA A C 1
ATOM 792 O O . ALA A 1 97 ? -1.449 -0.029 15.353 1.00 96.62 97 ALA A O 1
ATOM 793 N N . LEU A 1 98 ? -1.575 0.331 13.147 1.00 96.75 98 LEU A N 1
ATOM 794 C CA . LEU A 1 98 ? -2.786 1.152 13.209 1.00 96.75 98 LEU A CA 1
ATOM 795 C C . LEU A 1 98 ? -3.971 0.414 13.855 1.00 96.75 98 LEU A C 1
ATOM 797 O O . LEU A 1 98 ? -4.708 0.987 14.659 1.00 96.75 98 LEU A O 1
ATOM 801 N N . ILE A 1 99 ? -4.167 -0.870 13.537 1.00 95.75 99 ILE A N 1
ATOM 802 C CA . ILE A 1 99 ? -5.216 -1.670 14.182 1.00 95.75 99 ILE A CA 1
ATOM 803 C C . ILE A 1 99 ? -4.918 -1.871 15.674 1.00 95.75 99 ILE A C 1
ATOM 805 O O . ILE A 1 99 ? -5.811 -1.685 16.504 1.00 95.75 99 ILE A O 1
ATOM 809 N N . GLU A 1 100 ? -3.685 -2.229 16.029 1.00 92.81 100 GLU A N 1
ATOM 810 C CA . GLU A 1 100 ? -3.289 -2.465 17.421 1.00 92.81 100 GLU A CA 1
ATOM 811 C C . GLU A 1 100 ? -3.404 -1.193 18.278 1.00 92.81 100 GLU A C 1
ATOM 813 O O . GLU A 1 100 ? -3.973 -1.249 19.367 1.00 92.81 100 GLU A O 1
ATOM 818 N N . GLU A 1 101 ? -2.950 -0.047 17.768 1.00 93.19 101 GLU A N 1
ATOM 819 C CA . GLU A 1 101 ? -2.871 1.216 18.513 1.00 93.19 101 GLU A CA 1
ATOM 820 C C . GLU A 1 101 ? -4.187 2.002 18.564 1.00 93.19 101 GLU A C 1
ATOM 822 O O . GLU A 1 101 ? -4.436 2.706 19.540 1.00 93.19 101 GLU A O 1
ATOM 827 N N . TYR A 1 102 ? -5.051 1.900 17.547 1.00 94.38 102 TYR A N 1
ATOM 828 C CA . TYR A 1 102 ? -6.257 2.741 17.466 1.00 94.38 102 TYR A CA 1
ATOM 829 C C . TYR A 1 102 ? -7.560 1.953 17.561 1.00 94.38 102 TYR A C 1
ATOM 831 O O . TYR A 1 102 ? -8.559 2.440 18.102 1.00 94.38 102 TYR A O 1
ATOM 839 N N . VAL A 1 103 ? -7.587 0.731 17.030 1.00 93.06 103 VAL A N 1
ATOM 840 C CA . VAL A 1 103 ? -8.815 -0.070 16.977 1.00 93.06 103 VAL A CA 1
ATOM 841 C C . VAL A 1 103 ? -8.968 -0.947 18.215 1.00 93.06 103 VAL A C 1
ATOM 843 O O . VAL A 1 103 ? -10.071 -1.027 18.763 1.00 93.06 103 VAL A O 1
ATOM 846 N N . LEU A 1 104 ? -7.882 -1.580 18.664 1.00 89.94 104 LEU A N 1
ATOM 847 C CA . LEU A 1 104 ? -7.885 -2.460 19.837 1.00 89.94 104 LEU A CA 1
ATOM 848 C C . LEU A 1 104 ? -7.651 -1.716 21.159 1.00 89.94 104 LEU A C 1
ATOM 850 O O . LEU A 1 104 ? -8.013 -2.229 22.218 1.00 89.94 104 LEU A O 1
ATOM 854 N N . GLU A 1 105 ? -7.104 -0.504 21.104 1.00 85.12 105 GLU A N 1
ATOM 855 C CA . GLU A 1 105 ? -6.897 0.349 22.273 1.00 85.12 105 GLU A CA 1
ATOM 856 C C . GLU A 1 105 ? -8.232 0.806 22.893 1.00 85.12 105 GLU A C 1
ATOM 858 O O . GLU A 1 105 ? -9.262 0.937 22.218 1.00 85.12 105 GLU A O 1
ATOM 863 N N . GLY A 1 106 ? -8.239 1.047 24.206 1.00 83.31 106 GLY A N 1
ATOM 864 C CA . GLY A 1 106 ? -9.421 1.552 24.904 1.00 83.31 106 GLY A CA 1
ATOM 865 C C . GLY A 1 106 ? -9.804 2.958 24.429 1.00 83.31 106 GLY A C 1
ATOM 866 O O . GLY A 1 106 ? -8.953 3.832 24.320 1.00 83.31 106 GLY A O 1
ATOM 867 N N . GLU A 1 107 ? -11.094 3.206 24.190 1.00 78.81 107 GLU A N 1
ATOM 868 C CA . GLU A 1 107 ? -11.588 4.487 23.647 1.00 78.81 107 GLU A CA 1
ATOM 869 C C . GLU A 1 107 ? -11.240 5.704 24.530 1.00 78.81 107 GLU A C 1
ATOM 871 O O . GLU A 1 107 ? -11.006 6.803 24.022 1.00 78.81 107 GLU A O 1
ATOM 876 N N . ASP A 1 108 ? -11.127 5.490 25.844 1.00 85.94 108 ASP A N 1
ATOM 877 C CA . ASP A 1 108 ? -10.733 6.509 26.824 1.00 85.94 108 ASP A CA 1
ATOM 878 C C . ASP A 1 108 ? -9.293 7.020 26.626 1.00 85.94 108 ASP A C 1
ATOM 880 O O . ASP A 1 108 ? -8.962 8.113 27.089 1.00 85.94 108 ASP A O 1
ATOM 884 N N . ASN A 1 109 ? -8.450 6.259 25.919 1.00 85.50 109 ASN A N 1
ATOM 885 C CA . ASN A 1 109 ? -7.055 6.603 25.643 1.00 85.50 109 ASN A CA 1
ATOM 886 C C . ASN A 1 109 ? -6.869 7.330 24.301 1.00 85.50 109 ASN A C 1
ATOM 888 O O . ASN A 1 109 ? -5.756 7.747 23.987 1.00 85.50 109 ASN A O 1
ATOM 892 N N . LEU A 1 110 ? -7.941 7.505 23.520 1.00 90.56 110 LEU A N 1
ATOM 893 C CA . LEU A 1 110 ? -7.888 8.126 22.199 1.00 90.56 110 LEU A CA 1
ATOM 894 C C . LEU A 1 110 ? -8.333 9.587 22.257 1.00 90.56 110 LEU A C 1
ATOM 896 O O . LEU A 1 110 ? -9.407 9.911 22.785 1.00 90.56 110 LEU A O 1
ATOM 900 N N . ASP A 1 111 ? -7.524 10.458 21.659 1.00 92.81 111 ASP A N 1
ATOM 901 C CA . ASP A 1 111 ? -7.920 11.829 21.357 1.00 92.81 111 ASP A CA 1
ATOM 902 C C . ASP A 1 111 ? -8.909 11.894 20.176 1.00 92.81 111 ASP A C 1
ATOM 904 O O . ASP A 1 111 ? -9.362 10.879 19.642 1.00 92.81 111 ASP A O 1
ATOM 908 N N . GLU A 1 112 ? -9.329 13.103 19.808 1.00 93.31 112 GLU A N 1
ATOM 909 C CA . GLU A 1 112 ? -10.350 13.291 18.777 1.00 93.31 112 GLU A CA 1
ATOM 910 C C . GLU A 1 112 ? -9.911 12.776 17.399 1.00 93.31 112 GLU A C 1
ATOM 912 O O . GLU A 1 112 ? -10.719 12.184 16.681 1.00 93.31 112 GLU A O 1
ATOM 917 N N . ASP A 1 113 ? -8.649 12.977 17.029 1.00 92.75 113 ASP A N 1
ATOM 918 C CA . ASP A 1 113 ? -8.151 12.590 15.711 1.00 92.75 113 ASP A CA 1
ATOM 919 C C . ASP A 1 113 ? -7.890 11.081 15.661 1.00 92.75 113 ASP A C 1
ATOM 921 O O . ASP A 1 113 ? -8.309 10.411 14.715 1.00 92.75 113 ASP A O 1
ATOM 925 N N . ALA A 1 114 ? -7.375 10.514 16.752 1.00 93.69 114 ALA A N 1
ATOM 926 C CA . ALA A 1 114 ? -7.261 9.076 16.951 1.00 93.69 114 ALA A CA 1
ATOM 927 C C . ALA A 1 114 ? -8.624 8.357 16.863 1.00 93.69 114 ALA A C 1
ATOM 929 O O . ALA A 1 114 ? -8.724 7.272 16.283 1.00 93.69 114 ALA A O 1
ATOM 930 N N . ARG A 1 115 ? -9.706 8.964 17.375 1.00 94.31 115 ARG A N 1
ATOM 931 C CA . ARG A 1 115 ? -11.071 8.420 17.226 1.00 94.31 115 ARG A CA 1
ATOM 932 C C . ARG A 1 115 ? -11.561 8.456 15.783 1.00 94.31 115 ARG A C 1
ATOM 934 O O . ARG A 1 115 ? -12.152 7.478 15.331 1.00 94.31 115 ARG A O 1
ATOM 941 N N . LYS A 1 116 ? -11.300 9.538 15.043 1.00 95.06 116 LYS A N 1
ATOM 942 C CA . LYS A 1 116 ? -11.655 9.624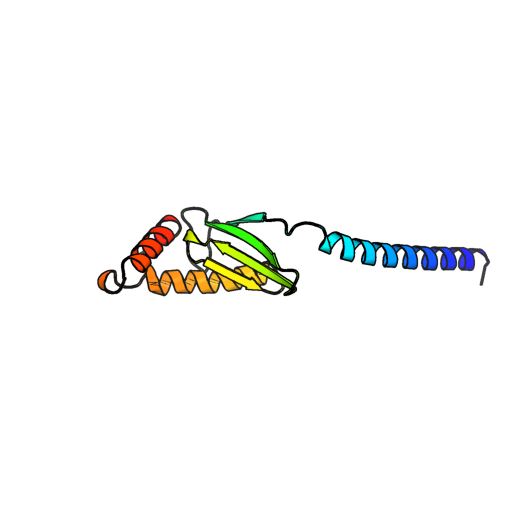 13.613 1.00 95.06 116 LYS A CA 1
ATOM 943 C C . LYS A 1 116 ? -10.928 8.553 12.804 1.00 95.06 116 LYS A C 1
ATOM 945 O O . LYS A 1 116 ? -11.557 7.885 11.983 1.00 95.06 116 LYS A O 1
ATOM 950 N N . LEU A 1 117 ? -9.637 8.357 13.072 1.00 95.81 117 LEU A N 1
ATOM 951 C CA . LEU A 1 117 ? -8.832 7.322 12.430 1.00 95.81 117 LEU A CA 1
ATOM 952 C C . LEU A 1 117 ? -9.357 5.920 12.758 1.00 95.81 117 LEU A C 1
ATOM 954 O O . LEU A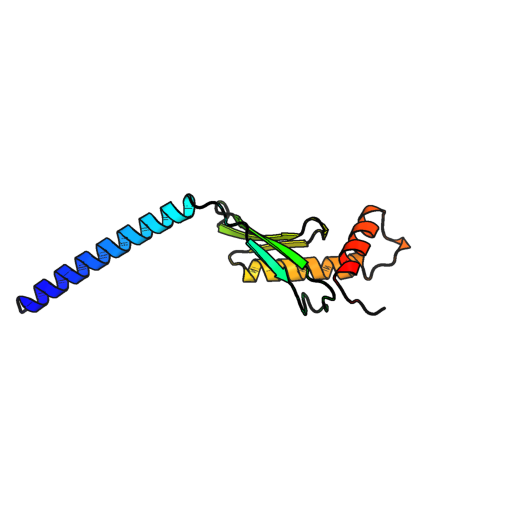 1 117 ? -9.596 5.121 11.854 1.00 95.81 117 LEU A O 1
ATOM 958 N N . ARG A 1 118 ? -9.649 5.645 14.035 1.00 95.25 118 ARG A N 1
ATOM 959 C CA . ARG A 1 118 ? -10.301 4.399 14.465 1.00 95.25 118 ARG A CA 1
ATOM 960 C C . ARG A 1 118 ? -11.601 4.145 13.705 1.00 95.25 118 ARG A C 1
ATOM 962 O O . ARG A 1 118 ? -11.810 3.042 13.203 1.00 95.25 118 ARG A O 1
ATOM 969 N N . GLU A 1 119 ? -12.489 5.135 13.629 1.00 95.06 119 GLU A N 1
ATOM 970 C CA . GLU A 1 119 ? -13.755 5.013 12.903 1.00 95.06 119 GLU A CA 1
ATOM 971 C C . GLU A 1 119 ? -13.531 4.730 11.415 1.00 95.06 119 GLU A C 1
ATOM 973 O O . GLU A 1 119 ? -14.235 3.894 10.844 1.00 95.06 119 GLU A O 1
ATOM 978 N N . ALA A 1 120 ? -12.548 5.387 10.792 1.00 96.38 120 ALA A N 1
ATOM 979 C CA . ALA A 1 120 ? -12.183 5.152 9.402 1.00 96.38 120 ALA A CA 1
ATOM 980 C C . ALA A 1 120 ? -11.691 3.713 9.187 1.00 96.38 120 ALA A C 1
ATOM 982 O O . ALA A 1 120 ? -12.256 2.997 8.360 1.00 96.38 120 ALA A O 1
ATOM 983 N N . LEU A 1 121 ? -10.745 3.235 9.998 1.00 96.44 121 LEU A N 1
ATOM 984 C CA . LEU A 1 121 ? -10.244 1.855 9.957 1.00 96.44 121 LEU A CA 1
ATOM 985 C C . LEU A 1 121 ? -11.377 0.836 10.153 1.00 96.44 121 LEU A C 1
ATOM 987 O O . LEU A 1 121 ? -11.511 -0.120 9.383 1.00 96.44 121 LEU A O 1
ATOM 991 N N . LEU A 1 122 ? -12.266 1.080 11.122 1.00 95.50 122 LEU A N 1
ATOM 992 C CA . LEU A 1 122 ? -13.430 0.239 11.404 1.00 95.50 122 LEU A CA 1
ATOM 993 C C . LEU A 1 122 ? -14.454 0.195 10.266 1.00 95.50 122 LEU A C 1
ATOM 995 O O . LEU A 1 122 ? -15.283 -0.715 10.266 1.00 95.50 122 LEU A O 1
ATOM 999 N N . ARG A 1 123 ? -14.431 1.098 9.278 1.00 96.25 123 ARG A N 1
ATOM 1000 C CA . ARG A 1 123 ? -15.249 0.934 8.061 1.00 96.25 123 ARG A CA 1
ATOM 1001 C C . ARG A 1 123 ? -14.737 -0.202 7.176 1.00 96.25 123 ARG A C 1
ATOM 1003 O O . ARG A 1 123 ? -15.546 -0.865 6.528 1.00 96.25 123 ARG A O 1
ATOM 1010 N N . HIS A 1 124 ? -13.434 -0.469 7.201 1.00 96.62 124 HIS A N 1
ATOM 1011 C CA . HIS A 1 124 ? -12.774 -1.403 6.289 1.00 96.62 124 HIS A CA 1
ATOM 1012 C C . HIS A 1 124 ? -12.466 -2.760 6.908 1.00 96.62 124 HIS A C 1
ATOM 1014 O O . HIS A 1 124 ? -12.521 -3.764 6.200 1.00 96.62 124 HIS A O 1
ATOM 1020 N N . VAL A 1 125 ? -12.201 -2.822 8.213 1.00 95.19 125 VAL A N 1
ATOM 1021 C CA . VAL A 1 125 ? -11.747 -4.051 8.876 1.00 95.19 125 VAL A CA 1
ATOM 1022 C C . VAL A 1 125 ? -12.835 -4.714 9.727 1.00 95.19 125 VAL A C 1
ATOM 1024 O O . VAL A 1 125 ? -13.713 -4.062 10.310 1.00 95.19 125 VAL A O 1
ATOM 1027 N N . GLU A 1 126 ? -12.794 -6.041 9.787 1.00 91.81 126 GLU A N 1
ATOM 1028 C CA . GLU A 1 126 ? -13.532 -6.852 10.751 1.00 91.81 126 GLU A CA 1
ATOM 1029 C C . GLU A 1 126 ? -12.596 -7.223 11.909 1.00 91.81 126 GLU A C 1
ATOM 1031 O O . GLU A 1 126 ? -11.730 -8.084 11.776 1.00 91.81 126 GLU A O 1
ATOM 1036 N N . VAL A 1 127 ? -12.777 -6.565 13.052 1.00 84.12 127 VAL A N 1
ATOM 1037 C CA . VAL A 1 127 ? -12.143 -6.924 14.327 1.00 84.12 127 VAL A CA 1
ATOM 1038 C C . VAL A 1 127 ? -13.203 -7.531 15.235 1.00 84.12 127 VAL A C 1
ATOM 1040 O O . VAL A 1 127 ? -14.274 -6.951 15.429 1.00 84.12 127 VAL A O 1
ATOM 1043 N N . SER A 1 128 ? -12.928 -8.728 15.748 1.00 65.62 128 SER A N 1
ATOM 1044 C CA . SER A 1 128 ? -13.764 -9.333 16.785 1.00 65.62 128 SER A CA 1
ATOM 1045 C C . SER A 1 128 ? -13.370 -8.744 18.145 1.00 65.62 128 SER A C 1
ATOM 1047 O O . SER A 1 128 ? -12.169 -8.631 18.392 1.00 65.62 128 SER A O 1
ATOM 1049 N N . PRO A 1 129 ? -14.340 -8.347 18.988 1.00 52.03 129 PRO A N 1
ATOM 1050 C CA . PRO A 1 129 ? -14.077 -7.889 20.351 1.00 52.03 129 PRO A CA 1
ATOM 1051 C C . PRO A 1 129 ? -13.534 -8.999 21.259 1.00 52.03 129 PRO A C 1
ATOM 1053 O O . PRO A 1 129 ? -13.796 -10.193 20.974 1.00 52.03 129 PRO A O 1
#

Secondary structure (DSSP, 8-state):
--HHHHHHHHHHHHHHHHHHHHHHHHHHHHHHSPP--EEEEE-SEETTEEESSPEEEEEEEETTTTEEEEEEGGGTEEEEESSHHHHHHHHHHHHHHHIIIIISS-GGG--HHHHHHHHHHHHHEE---